Protein AF-D3BP73-F1 (afdb_monomer_lite)

Sequence (116 aa):
MTEQQIYVKAIECDPNYLDSYNSLAATLSRGESITLNSGQVLTKQQLYLESLRLNDKQTFIYRRIGLTLLNNKQTITLPDGQQMSRRQLLQKEENRGRGNRFINKLTYRMDDPSII

Secondary structure (DSSP, 8-state):
--HHHHHHHHHHH-TT-HHHHHHHHHHSPTT-EEE-TTS-EEEHHHHHHHHHHH-TT-HHHHHHHHHHSSSTT-EEE-TTS-EEEHHHHHHHHHHHHHHHHHHTSSSSSS------

Structure (mmCIF, N/CA/C/O backbone):
data_AF-D3BP73-F1
#
_entry.id   AF-D3BP73-F1
#
loop_
_atom_site.group_PDB
_atom_site.id
_atom_site.type_symbol
_atom_site.label_atom_id
_atom_site.label_alt_id
_atom_site.label_comp_id
_atom_site.label_asym_id
_atom_site.label_entity_id
_atom_site.label_seq_id
_atom_site.pdbx_PDB_ins_code
_atom_site.Cartn_x
_atom_site.Cartn_y
_atom_site.Cartn_z
_atom_site.occupancy
_atom_site.B_iso_or_equiv
_atom_site.auth_seq_id
_atom_site.auth_comp_id
_atom_site.auth_asym_id
_atom_site.auth_atom_id
_atom_site.pdbx_PDB_model_num
ATOM 1 N N . MET A 1 1 ? -19.007 13.776 -0.174 1.00 74.69 1 MET A N 1
ATOM 2 C CA . MET A 1 1 ? -18.176 12.640 -0.627 1.00 74.69 1 MET A CA 1
ATOM 3 C C . MET A 1 1 ? -16.762 12.905 -0.142 1.00 74.69 1 MET A C 1
ATOM 5 O O . MET A 1 1 ? -16.305 14.027 -0.320 1.00 74.69 1 MET A O 1
ATOM 9 N N . THR A 1 2 ? -16.125 11.957 0.544 1.00 92.94 2 THR A N 1
ATOM 10 C CA . THR A 1 2 ? -14.739 12.118 1.027 1.00 92.94 2 THR A CA 1
ATOM 11 C C . THR A 1 2 ? -13.737 11.764 -0.075 1.00 92.94 2 THR A C 1
ATOM 13 O O . THR A 1 2 ? -14.081 11.030 -1.000 1.00 92.94 2 THR A O 1
ATOM 16 N N . GLU A 1 3 ? -12.491 12.240 0.020 1.00 92.06 3 GLU A N 1
ATOM 17 C CA . GLU A 1 3 ? -11.428 11.871 -0.934 1.00 92.06 3 GLU A CA 1
ATOM 18 C C . GLU A 1 3 ? -11.237 10.350 -1.019 1.00 92.06 3 GLU A C 1
ATOM 20 O O . GLU A 1 3 ? -11.155 9.785 -2.106 1.00 92.06 3 GLU A O 1
ATOM 25 N N . GLN A 1 4 ? -11.271 9.668 0.128 1.00 93.94 4 GLN A N 1
ATOM 26 C CA . GLN A 1 4 ? -11.220 8.208 0.217 1.00 93.94 4 GLN A CA 1
ATOM 27 C C . GLN A 1 4 ? -12.312 7.537 -0.631 1.00 93.94 4 GLN A C 1
ATOM 29 O O . GLN A 1 4 ? -12.023 6.628 -1.404 1.00 93.94 4 GLN A O 1
ATOM 34 N N . GLN A 1 5 ? -13.559 8.011 -0.537 1.00 93.38 5 GLN A N 1
ATOM 35 C CA . GLN A 1 5 ? -14.684 7.467 -1.307 1.00 93.38 5 GLN A CA 1
ATOM 36 C C . GLN A 1 5 ? -14.527 7.687 -2.818 1.00 93.38 5 GLN A C 1
ATOM 38 O O . GLN A 1 5 ? -14.968 6.844 -3.597 1.00 93.38 5 GLN A O 1
ATOM 43 N N . ILE A 1 6 ? -13.900 8.792 -3.239 1.00 94.19 6 ILE A N 1
ATOM 44 C CA . ILE A 1 6 ? -13.607 9.057 -4.656 1.00 94.19 6 ILE A CA 1
ATOM 45 C C . ILE A 1 6 ? -12.625 8.011 -5.184 1.00 94.19 6 ILE A C 1
ATOM 47 O O . ILE A 1 6 ? -12.886 7.396 -6.215 1.00 94.19 6 ILE A O 1
ATOM 51 N N . TYR A 1 7 ? -11.533 7.758 -4.460 1.00 95.38 7 TYR A N 1
ATOM 52 C CA . TYR A 1 7 ? -10.548 6.766 -4.888 1.00 95.38 7 TYR A CA 1
ATOM 53 C C . TYR A 1 7 ? -11.077 5.331 -4.812 1.00 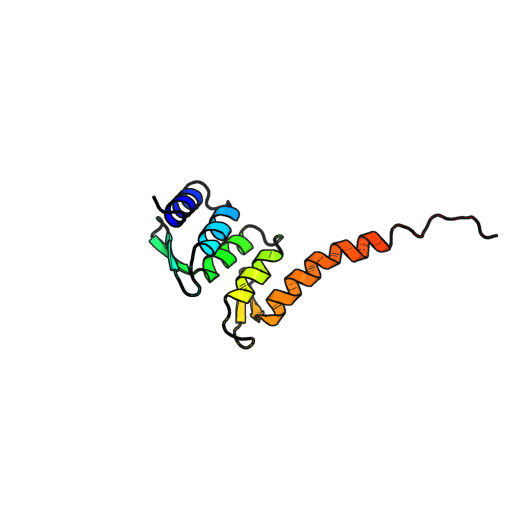95.38 7 TYR A C 1
ATOM 55 O O . TYR A 1 7 ? -10.749 4.536 -5.685 1.00 95.38 7 TYR A O 1
ATOM 63 N N . VAL A 1 8 ? -11.934 4.992 -3.841 1.00 95.00 8 VAL A N 1
ATOM 64 C CA . VAL A 1 8 ? -12.597 3.673 -3.809 1.00 95.00 8 VAL A CA 1
ATOM 65 C C . VAL A 1 8 ? -13.452 3.466 -5.060 1.00 95.00 8 VAL A C 1
ATOM 67 O O . VAL A 1 8 ? -13.319 2.434 -5.710 1.00 95.00 8 VAL A O 1
ATOM 70 N N . LYS A 1 9 ? -14.253 4.462 -5.460 1.00 94.31 9 LYS A N 1
ATOM 71 C CA . LYS A 1 9 ? -15.002 4.402 -6.726 1.00 94.31 9 LYS A CA 1
ATOM 72 C C . LYS A 1 9 ? -14.085 4.321 -7.945 1.00 94.31 9 LYS A C 1
ATOM 74 O O . LYS A 1 9 ? -14.390 3.611 -8.892 1.00 94.31 9 LYS A O 1
ATOM 79 N N . ALA A 1 10 ? -12.954 5.026 -7.930 1.00 93.75 10 ALA A N 1
ATOM 80 C CA . ALA A 1 10 ? -11.986 4.951 -9.019 1.00 93.75 10 ALA A CA 1
ATOM 81 C C . ALA A 1 10 ? -11.388 3.538 -9.163 1.00 93.75 10 ALA A C 1
ATOM 83 O O . ALA A 1 10 ? -11.211 3.081 -10.286 1.00 93.75 10 ALA A O 1
ATOM 84 N N . ILE A 1 11 ? -11.138 2.831 -8.052 1.00 93.75 11 ILE A N 1
ATOM 85 C CA . ILE A 1 11 ? -10.700 1.421 -8.053 1.00 93.75 11 ILE A CA 1
ATOM 86 C C . ILE A 1 11 ? -11.793 0.493 -8.596 1.00 93.75 11 ILE A C 1
ATOM 88 O O . ILE A 1 11 ? -11.483 -0.468 -9.291 1.00 93.75 11 ILE A O 1
ATOM 92 N N . GLU A 1 12 ? -13.068 0.749 -8.296 1.00 93.44 12 GLU A N 1
ATOM 93 C CA . GLU A 1 12 ? -14.163 -0.033 -8.888 1.00 93.44 12 GLU A CA 1
ATOM 94 C C . GLU A 1 12 ? -14.277 0.166 -10.397 1.00 93.44 12 GLU A C 1
ATOM 96 O O . GLU A 1 12 ? -14.522 -0.794 -11.124 1.00 93.44 12 GLU A O 1
ATOM 101 N N . CYS A 1 13 ? -14.127 1.410 -10.859 1.00 93.69 13 CYS A N 1
ATOM 102 C CA . CYS A 1 13 ? -14.190 1.739 -12.277 1.00 93.69 13 CYS A CA 1
ATOM 103 C C . CYS A 1 13 ? -13.005 1.148 -13.050 1.00 93.69 13 CYS A C 1
ATOM 105 O O . CYS A 1 13 ? -13.196 0.627 -14.146 1.00 93.69 13 CYS A O 1
ATOM 107 N N . ASP A 1 14 ? -11.796 1.236 -12.490 1.00 92.31 14 ASP A N 1
ATOM 108 C CA . ASP A 1 14 ? -10.588 0.640 -13.057 1.00 92.31 14 ASP A CA 1
ATOM 109 C C . ASP A 1 14 ? -9.685 0.054 -11.951 1.00 92.31 14 ASP A C 1
ATOM 111 O O . ASP A 1 14 ? -8.872 0.769 -11.349 1.00 92.31 14 ASP A O 1
ATOM 115 N N . PRO A 1 15 ? -9.773 -1.266 -11.696 1.00 89.75 15 PRO A N 1
ATOM 116 C CA . PRO A 1 15 ? -8.964 -1.933 -10.679 1.00 89.75 15 PRO A CA 1
ATOM 117 C C . PRO A 1 15 ? -7.494 -2.097 -11.088 1.00 89.75 15 PRO A C 1
ATOM 119 O O . PRO A 1 15 ? -6.679 -2.523 -10.273 1.00 89.75 15 PRO A O 1
ATOM 122 N N . ASN A 1 16 ? -7.125 -1.772 -12.331 1.00 90.69 16 ASN A N 1
ATOM 123 C CA . ASN A 1 16 ? -5.740 -1.817 -12.798 1.00 90.69 16 ASN A CA 1
ATOM 124 C C . ASN A 1 16 ? -5.061 -0.440 -12.756 1.00 90.69 16 ASN A C 1
ATOM 126 O O . ASN A 1 16 ? -3.874 -0.326 -13.080 1.00 90.69 16 ASN A O 1
ATOM 130 N N . TYR A 1 17 ? -5.772 0.603 -12.317 1.00 90.31 17 TYR A N 1
ATOM 131 C CA . TYR A 1 17 ? -5.215 1.944 -12.217 1.00 90.31 17 TYR A CA 1
ATOM 132 C C . TYR A 1 17 ? -4.430 2.136 -10.913 1.00 90.31 17 TYR A C 1
ATOM 134 O O . TYR A 1 17 ? -4.979 2.409 -9.841 1.00 90.31 17 TYR A O 1
ATOM 142 N N . LEU A 1 18 ? -3.103 2.013 -11.010 1.00 88.69 18 LEU A N 1
ATOM 143 C CA . LEU A 1 18 ? -2.182 2.058 -9.866 1.00 88.69 18 LEU A CA 1
ATOM 144 C C . LEU A 1 18 ? -2.313 3.337 -9.022 1.00 88.69 18 LEU A C 1
ATOM 146 O O . LEU A 1 18 ? -2.104 3.293 -7.804 1.00 88.69 18 LEU A O 1
ATOM 150 N N . ASP A 1 19 ? -2.621 4.472 -9.660 1.00 89.75 19 ASP A N 1
ATOM 151 C CA . ASP A 1 19 ? -2.643 5.779 -9.006 1.00 89.75 19 ASP A CA 1
ATOM 152 C C . ASP A 1 19 ? -3.835 5.905 -8.060 1.00 89.75 19 ASP A C 1
ATOM 154 O O . ASP A 1 19 ? -3.716 6.583 -7.038 1.00 89.75 19 ASP A O 1
ATOM 158 N N . SER A 1 20 ? -4.940 5.193 -8.316 1.00 93.69 20 SER A N 1
ATOM 159 C CA . SER A 1 20 ? -6.061 5.112 -7.374 1.00 93.69 20 SER A CA 1
ATOM 160 C C . SER A 1 20 ? -5.628 4.491 -6.049 1.00 93.69 20 SER A C 1
ATOM 162 O O . SER A 1 20 ? -5.895 5.052 -4.988 1.00 93.69 20 SER A O 1
ATOM 164 N N . TYR A 1 21 ? -4.900 3.371 -6.093 1.00 94.19 21 TYR A N 1
ATOM 165 C CA . TYR A 1 21 ? -4.393 2.695 -4.894 1.00 94.19 21 TYR A CA 1
ATOM 166 C C . TYR A 1 21 ? -3.377 3.553 -4.136 1.00 94.19 21 TYR A C 1
ATOM 168 O O . TYR A 1 21 ? -3.459 3.684 -2.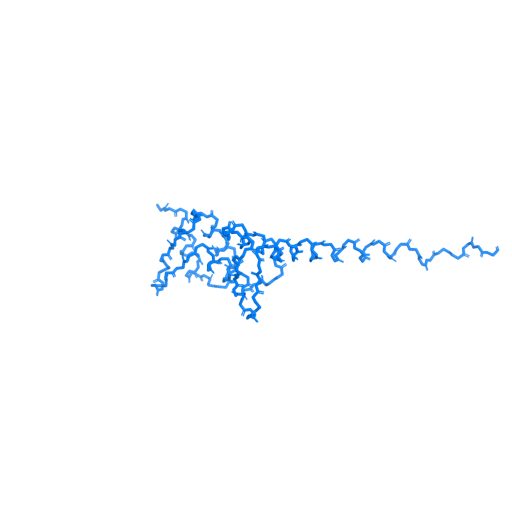913 1.00 94.19 21 TYR A O 1
ATOM 176 N N . ASN A 1 22 ? -2.436 4.170 -4.856 1.00 92.00 22 ASN A N 1
ATOM 177 C CA . ASN A 1 22 ? -1.424 5.050 -4.271 1.00 92.00 22 ASN A CA 1
ATOM 178 C C . ASN A 1 22 ? -2.059 6.286 -3.612 1.00 92.00 22 ASN A C 1
ATOM 180 O O . ASN A 1 22 ? -1.695 6.650 -2.491 1.00 92.00 22 ASN A O 1
ATOM 184 N N . SER A 1 23 ? -3.034 6.904 -4.278 1.00 93.75 23 SER A N 1
ATOM 185 C CA . SER A 1 23 ? -3.719 8.094 -3.770 1.00 93.75 23 SER A CA 1
ATOM 186 C C . SER A 1 23 ? -4.608 7.750 -2.578 1.00 93.75 23 SER A C 1
ATOM 188 O O . SER A 1 23 ? -4.530 8.424 -1.553 1.00 93.75 23 SER A O 1
ATOM 190 N N . LEU A 1 24 ? -5.338 6.630 -2.632 1.00 95.06 24 LEU A N 1
ATOM 191 C CA . LEU A 1 24 ? -6.103 6.119 -1.494 1.00 95.06 24 LEU A CA 1
ATOM 192 C C . LEU A 1 24 ? -5.200 5.870 -0.280 1.00 95.06 24 LEU A C 1
ATOM 194 O O . LEU A 1 24 ? -5.480 6.358 0.813 1.00 95.06 24 LEU A O 1
ATOM 198 N N . ALA A 1 25 ? -4.061 5.203 -0.473 1.00 94.69 25 ALA A N 1
ATOM 199 C CA . ALA A 1 25 ? -3.084 4.971 0.588 1.00 94.69 25 ALA A CA 1
ATOM 200 C C . ALA A 1 25 ? -2.480 6.271 1.147 1.00 94.69 25 ALA A C 1
ATOM 202 O O . ALA A 1 25 ? -2.087 6.325 2.318 1.00 94.69 25 ALA A O 1
ATOM 203 N N . ALA A 1 26 ? -2.358 7.318 0.327 1.00 92.44 26 ALA A N 1
ATOM 204 C CA . ALA A 1 26 ? -1.863 8.619 0.760 1.00 92.44 26 ALA A CA 1
ATOM 205 C C . ALA A 1 26 ? -2.850 9.333 1.697 1.00 92.44 26 ALA A C 1
ATOM 207 O O . ALA A 1 26 ? -2.389 9.992 2.627 1.00 92.44 26 ALA A O 1
ATOM 208 N N . THR A 1 27 ? -4.162 9.137 1.510 1.00 94.56 27 THR A N 1
ATOM 209 C CA . THR A 1 27 ? -5.207 9.716 2.378 1.00 94.56 27 THR A CA 1
ATOM 210 C C . THR A 1 27 ? -5.315 9.054 3.754 1.00 94.56 27 THR A C 1
ATOM 212 O O . THR A 1 27 ? -5.808 9.669 4.694 1.00 94.56 27 THR A O 1
ATOM 215 N N . LEU A 1 28 ? -4.856 7.807 3.892 1.00 94.12 28 LEU A N 1
ATOM 216 C CA . LEU A 1 28 ? -4.948 7.053 5.141 1.00 94.12 28 LEU A CA 1
ATOM 217 C C . LEU A 1 28 ? -3.829 7.419 6.117 1.00 94.12 28 LEU A C 1
ATOM 219 O O . LEU A 1 28 ? -2.670 7.615 5.736 1.00 94.12 28 LEU A O 1
ATOM 223 N N . SER A 1 29 ? -4.141 7.406 7.404 1.00 91.31 29 SER A N 1
ATOM 224 C CA . SER A 1 29 ? -3.164 7.427 8.481 1.00 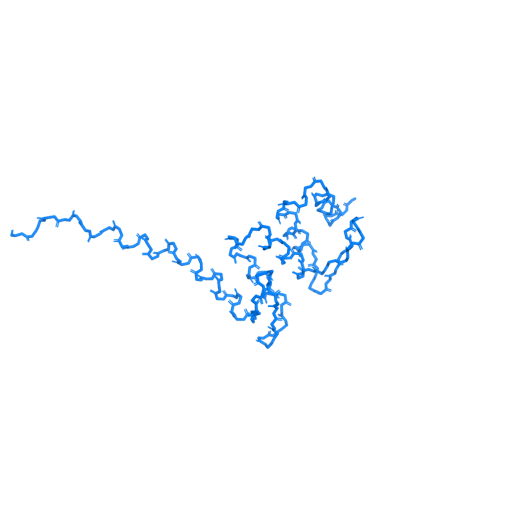91.31 29 SER A CA 1
ATOM 225 C C . SER A 1 29 ? -2.411 6.103 8.564 1.00 91.31 29 SER A C 1
ATOM 227 O O . SER A 1 29 ? -2.753 5.071 7.982 1.00 91.31 29 SER A O 1
ATOM 229 N N . ARG A 1 30 ? -1.290 6.125 9.274 1.00 85.62 30 ARG A N 1
ATOM 230 C CA . ARG A 1 30 ? -0.483 4.926 9.461 1.00 85.62 30 ARG A CA 1
ATOM 231 C C . ARG A 1 30 ? -1.227 3.916 10.339 1.00 85.62 30 ARG A C 1
ATOM 233 O O . ARG A 1 30 ? -1.586 4.241 11.461 1.00 85.62 30 ARG A O 1
ATOM 240 N N . GLY A 1 31 ? -1.375 2.689 9.841 1.00 85.19 31 GLY A N 1
ATOM 241 C CA . GLY A 1 31 ? -2.134 1.630 10.519 1.00 85.19 31 GLY A CA 1
ATOM 242 C C . GLY A 1 31 ? -3.640 1.699 10.265 1.00 85.19 31 GLY A C 1
ATOM 243 O O . GLY A 1 31 ? -4.353 0.794 10.676 1.00 85.19 31 GLY A O 1
ATOM 244 N N . GLU A 1 32 ? -4.112 2.726 9.557 1.00 93.81 32 GLU A N 1
ATOM 245 C CA . GLU A 1 32 ? -5.501 2.811 9.121 1.00 93.81 32 GLU A CA 1
ATOM 246 C C . GLU A 1 32 ? -5.763 1.841 7.959 1.00 93.81 32 GLU A C 1
ATOM 248 O O . GLU A 1 32 ? -4.863 1.472 7.185 1.00 93.81 32 GLU A O 1
ATOM 253 N N . SER A 1 33 ? -7.022 1.434 7.856 1.00 94.06 33 SER A N 1
ATOM 254 C CA . SER A 1 33 ? -7.551 0.541 6.838 1.00 94.06 33 SER A CA 1
ATOM 255 C C . SER A 1 33 ? -8.854 1.080 6.284 1.00 94.06 33 SER A C 1
ATOM 257 O O . SER A 1 33 ? -9.586 1.780 6.978 1.00 94.06 33 SER A O 1
ATOM 259 N N . ILE A 1 34 ? -9.167 0.685 5.061 1.00 95.69 34 ILE A N 1
ATOM 260 C CA . ILE A 1 34 ? -10.392 1.057 4.374 1.00 95.69 34 ILE A CA 1
ATOM 261 C C . ILE A 1 34 ? -11.052 -0.169 3.762 1.00 95.69 34 ILE A C 1
ATOM 263 O O . ILE A 1 34 ? -10.379 -1.088 3.293 1.00 95.69 34 ILE A O 1
ATOM 267 N N . THR A 1 35 ? -12.378 -0.167 3.762 1.00 96.00 35 THR A N 1
ATOM 268 C CA . THR A 1 35 ? -13.184 -1.185 3.095 1.00 96.00 35 THR A CA 1
ATOM 269 C C . THR A 1 35 ? -13.447 -0.739 1.662 1.00 96.00 35 THR A C 1
ATOM 271 O O . THR A 1 35 ? -14.034 0.319 1.438 1.00 96.00 35 THR A O 1
ATOM 274 N N . LEU A 1 36 ? -12.995 -1.530 0.690 1.00 93.56 36 LEU A N 1
ATOM 275 C CA . LEU A 1 36 ? -13.389 -1.381 -0.707 1.00 93.56 36 LEU A CA 1
ATOM 276 C C . LEU A 1 36 ? -14.845 -1.820 -0.882 1.00 93.56 36 LEU A C 1
ATOM 278 O O . LEU A 1 36 ? -15.352 -2.649 -0.129 1.00 93.56 36 LEU A O 1
ATOM 282 N N . ASN A 1 37 ? -15.496 -1.350 -1.938 1.00 91.19 37 ASN A N 1
ATOM 283 C CA . ASN A 1 37 ? -16.874 -1.742 -2.238 1.00 91.19 37 ASN A CA 1
ATOM 284 C C . ASN A 1 37 ? -17.026 -3.232 -2.603 1.00 91.19 37 ASN A C 1
ATOM 286 O O . ASN A 1 37 ? -18.118 -3.782 -2.505 1.00 91.19 37 ASN A O 1
ATOM 290 N N . SER A 1 38 ? -15.925 -3.916 -2.933 1.00 88.50 38 SER A N 1
ATOM 291 C CA . SER A 1 38 ? -15.870 -5.380 -3.051 1.00 88.50 38 SER A CA 1
ATOM 292 C C . SER A 1 38 ? -15.985 -6.118 -1.707 1.00 88.50 38 SER A C 1
ATOM 294 O O . SER A 1 38 ? -15.995 -7.346 -1.683 1.00 88.50 38 SER A O 1
ATOM 296 N N . GLY A 1 39 ? -16.020 -5.395 -0.582 1.00 91.81 39 GLY A N 1
ATOM 297 C CA . GLY A 1 39 ? -16.015 -5.941 0.776 1.00 91.81 39 GLY A CA 1
ATOM 298 C C . GLY A 1 39 ? -14.617 -6.237 1.328 1.00 91.81 39 GLY A C 1
ATOM 299 O O . GLY A 1 39 ? -14.485 -6.607 2.493 1.00 91.81 39 GLY A O 1
ATOM 300 N N . GLN A 1 40 ? -13.559 -6.058 0.531 1.00 93.06 40 GLN A N 1
ATOM 301 C CA . GLN A 1 40 ? -12.184 -6.260 0.988 1.00 93.06 40 GLN A CA 1
ATOM 302 C C . GLN A 1 40 ? -11.738 -5.126 1.910 1.00 93.06 40 GLN A C 1
ATOM 304 O O . GLN A 1 40 ? -11.850 -3.952 1.561 1.00 93.06 40 GLN A O 1
ATOM 309 N N . VAL A 1 41 ? -11.167 -5.477 3.061 1.00 95.31 41 VAL A N 1
ATOM 310 C CA . VAL A 1 41 ? -10.543 -4.514 3.975 1.00 95.31 41 VAL A CA 1
ATOM 311 C C . VAL A 1 41 ? -9.050 -4.464 3.688 1.00 95.31 41 VAL A C 1
ATOM 313 O O . VAL A 1 41 ? -8.347 -5.459 3.860 1.00 95.31 41 VAL A O 1
ATOM 316 N N . LEU A 1 42 ? -8.565 -3.299 3.261 1.00 94.75 42 LEU A N 1
ATOM 317 C CA . LEU A 1 42 ? -7.160 -3.072 2.944 1.00 94.75 42 LEU A CA 1
ATOM 318 C C . LEU A 1 42 ? -6.557 -2.029 3.877 1.00 94.75 42 LEU A C 1
ATOM 320 O O . LEU A 1 42 ? -7.069 -0.924 4.040 1.00 94.75 42 LEU A O 1
ATOM 324 N N . THR A 1 43 ? -5.419 -2.364 4.465 1.00 95.12 43 THR A N 1
ATOM 325 C CA . THR A 1 43 ? -4.575 -1.416 5.197 1.00 95.12 43 THR A CA 1
ATOM 326 C C . THR A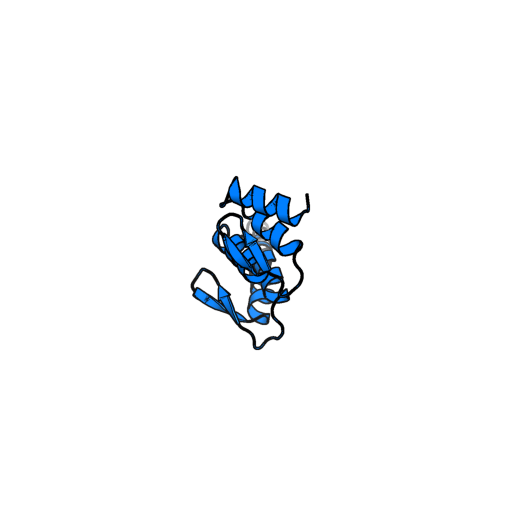 1 43 ? -3.846 -0.473 4.239 1.00 95.12 43 THR A C 1
ATOM 328 O O . THR A 1 43 ? -3.589 -0.809 3.079 1.00 95.12 43 THR A O 1
ATOM 331 N N . LYS A 1 44 ? -3.385 0.676 4.751 1.00 94.12 44 LYS A N 1
ATOM 332 C CA . LYS A 1 44 ? -2.476 1.581 4.021 1.00 94.12 44 LYS A CA 1
ATOM 333 C C . LYS A 1 44 ? -1.288 0.852 3.379 1.00 94.12 44 LYS A C 1
ATOM 335 O O . LYS A 1 44 ? -0.846 1.220 2.295 1.00 94.12 44 LYS A O 1
ATOM 340 N N . GLN A 1 45 ? -0.757 -0.170 4.050 1.00 92.69 45 GLN A N 1
ATOM 341 C CA . GLN A 1 45 ? 0.357 -0.970 3.540 1.00 92.69 45 GLN A CA 1
ATOM 342 C C . GLN A 1 45 ? -0.054 -1.835 2.352 1.00 92.69 45 GLN A C 1
ATOM 344 O O . GLN A 1 45 ? 0.632 -1.828 1.334 1.00 92.69 45 GLN A O 1
ATOM 349 N N . GLN A 1 46 ? -1.177 -2.541 2.468 1.00 93.19 46 GLN A N 1
ATOM 350 C CA . GLN A 1 46 ? -1.688 -3.404 1.405 1.00 93.19 46 GLN A CA 1
ATOM 351 C C . GLN A 1 46 ? -2.043 -2.612 0.144 1.00 93.19 46 GLN A C 1
ATOM 353 O O . GLN A 1 46 ? -1.744 -3.068 -0.951 1.00 93.19 46 GLN A O 1
ATOM 358 N N . LEU A 1 47 ? -2.565 -1.390 0.275 1.00 94.44 47 LEU A N 1
ATOM 359 C CA . LEU A 1 47 ? -2.819 -0.524 -0.881 1.00 94.44 47 LEU A CA 1
ATOM 360 C C . LEU A 1 47 ? -1.537 -0.176 -1.657 1.00 94.44 47 LEU A C 1
ATOM 362 O O . LEU A 1 47 ? -1.527 -0.210 -2.886 1.00 94.44 47 LEU A O 1
ATOM 366 N N . TYR A 1 48 ? -0.428 0.110 -0.964 1.00 93.19 48 TYR A N 1
ATOM 367 C CA . TYR A 1 48 ? 0.856 0.315 -1.641 1.00 93.19 48 TYR A CA 1
ATOM 368 C C . TYR A 1 48 ? 1.397 -0.970 -2.281 1.00 93.19 48 TYR A C 1
ATOM 370 O O . TYR A 1 48 ? 2.031 -0.895 -3.332 1.00 93.19 48 TYR A O 1
ATOM 378 N N . LEU A 1 49 ? 1.151 -2.138 -1.678 1.00 91.75 49 LEU A N 1
ATOM 379 C CA . LEU A 1 49 ? 1.534 -3.427 -2.262 1.00 91.75 49 LEU A CA 1
ATOM 380 C C . LEU A 1 49 ? 0.735 -3.742 -3.532 1.00 91.75 49 LEU A C 1
ATOM 382 O O . LEU A 1 49 ? 1.332 -4.191 -4.504 1.00 91.75 49 LEU A O 1
ATOM 386 N N . GLU A 1 50 ? -0.568 -3.455 -3.562 1.00 91.94 50 GLU A N 1
ATOM 387 C CA . GLU A 1 50 ? -1.387 -3.600 -4.774 1.00 91.94 50 GLU A CA 1
ATOM 388 C C . GLU A 1 50 ? -0.905 -2.675 -5.893 1.00 91.94 50 GLU A C 1
ATOM 390 O O . GLU A 1 50 ? -0.711 -3.114 -7.024 1.00 91.94 50 GLU A O 1
ATOM 395 N N . SER A 1 51 ? -0.605 -1.413 -5.570 1.00 90.81 51 SER A N 1
ATOM 396 C CA . SER A 1 51 ? -0.024 -0.473 -6.537 1.00 90.81 51 SER A CA 1
ATOM 397 C C . SER A 1 51 ? 1.303 -0.998 -7.114 1.00 90.81 51 SER A C 1
ATOM 399 O O . SER A 1 51 ? 1.517 -0.959 -8.326 1.00 90.81 51 SER A O 1
ATOM 401 N N . LEU A 1 52 ? 2.162 -1.583 -6.267 1.00 89.25 52 LEU A N 1
ATOM 402 C CA . LEU A 1 52 ? 3.412 -2.216 -6.698 1.00 89.25 52 LEU A CA 1
ATOM 403 C C . LEU A 1 52 ? 3.181 -3.468 -7.559 1.00 89.25 52 LEU A C 1
ATOM 405 O O . LEU A 1 52 ? 3.942 -3.708 -8.493 1.00 89.25 52 LEU A O 1
ATOM 409 N N . ARG A 1 53 ? 2.150 -4.265 -7.251 1.00 89.56 53 ARG A N 1
ATOM 410 C CA . ARG A 1 53 ? 1.772 -5.462 -8.019 1.00 89.56 53 ARG A CA 1
ATOM 411 C C . ARG A 1 53 ? 1.342 -5.097 -9.440 1.00 89.56 53 ARG A C 1
ATOM 413 O O . ARG A 1 53 ? 1.656 -5.835 -10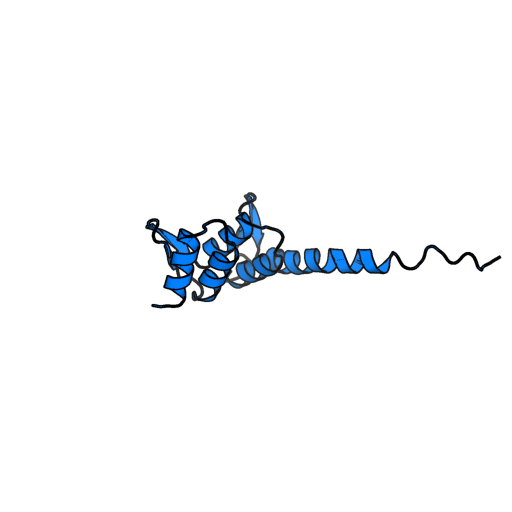.368 1.00 89.56 53 ARG A O 1
ATOM 420 N N . LEU A 1 54 ? 0.639 -3.975 -9.603 1.00 88.25 54 LEU A N 1
ATOM 421 C CA . LEU A 1 54 ? 0.190 -3.473 -10.905 1.00 88.25 54 LEU A CA 1
ATOM 422 C C . LEU A 1 54 ? 1.346 -2.908 -11.741 1.00 88.25 54 LEU A C 1
ATOM 424 O O . LEU A 1 54 ? 1.393 -3.123 -12.950 1.00 88.25 54 LEU A O 1
ATOM 428 N N . ASN A 1 55 ? 2.284 -2.189 -11.117 1.00 82.69 55 ASN A N 1
ATOM 429 C CA . ASN A 1 55 ? 3.453 -1.654 -11.809 1.00 82.69 55 ASN A CA 1
ATOM 430 C C . ASN A 1 55 ? 4.659 -1.528 -10.871 1.00 82.69 55 ASN A C 1
ATOM 432 O O . ASN A 1 55 ? 4.786 -0.578 -10.094 1.00 82.69 55 ASN A O 1
ATOM 436 N N . ASP A 1 56 ? 5.607 -2.449 -11.013 1.00 70.69 56 ASP A N 1
ATOM 437 C CA . ASP A 1 56 ? 6.796 -2.496 -10.167 1.00 70.69 56 ASP A CA 1
ATOM 438 C C . ASP A 1 56 ? 7.815 -1.389 -10.498 1.00 70.69 56 ASP A C 1
ATOM 440 O O . ASP A 1 56 ? 8.746 -1.150 -9.726 1.00 70.69 56 ASP A O 1
ATOM 444 N N . LYS A 1 57 ? 7.666 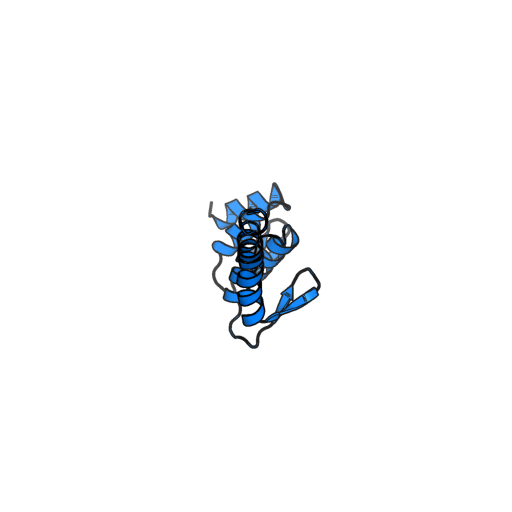-0.687 -11.632 1.00 74.19 57 LYS A N 1
ATOM 445 C CA . LYS A 1 57 ? 8.642 0.311 -12.105 1.00 74.19 57 LYS A CA 1
ATOM 446 C C . LYS A 1 57 ? 8.692 1.560 -11.228 1.00 74.19 57 LYS A C 1
ATOM 448 O O . LYS A 1 57 ? 9.678 2.297 -11.273 1.00 74.19 57 LYS A O 1
ATOM 453 N N . GLN A 1 58 ? 7.664 1.804 -10.419 1.00 73.50 58 GLN A N 1
ATOM 454 C CA . GLN A 1 58 ? 7.578 2.996 -9.585 1.00 73.50 58 GLN A CA 1
ATOM 455 C C . GLN A 1 58 ? 8.405 2.854 -8.305 1.00 73.50 58 GLN A C 1
ATOM 457 O O . GLN A 1 58 ? 7.954 2.392 -7.257 1.00 73.50 58 GLN A O 1
ATOM 462 N N . THR A 1 59 ? 9.651 3.312 -8.385 1.00 75.00 59 THR A N 1
ATOM 463 C CA . THR A 1 59 ? 10.642 3.232 -7.304 1.00 75.00 59 THR A CA 1
ATOM 464 C C . THR A 1 59 ? 10.191 3.904 -6.007 1.00 75.00 59 THR A C 1
ATOM 466 O O . THR A 1 59 ? 10.507 3.419 -4.920 1.00 75.00 59 THR A O 1
ATOM 469 N N . PHE A 1 60 ? 9.405 4.981 -6.097 1.00 83.19 60 PHE A N 1
ATOM 470 C CA . PHE A 1 60 ? 8.931 5.718 -4.928 1.00 83.19 60 PHE A CA 1
ATOM 471 C C . PHE A 1 60 ? 7.939 4.919 -4.063 1.00 83.19 60 PHE A C 1
ATOM 473 O O . PHE A 1 60 ? 7.808 5.216 -2.871 1.00 83.19 60 PHE A O 1
ATOM 480 N N . ILE A 1 61 ? 7.268 3.893 -4.608 1.00 86.94 61 ILE A N 1
ATOM 481 C CA . ILE A 1 61 ? 6.345 3.042 -3.840 1.00 86.94 61 ILE A CA 1
ATOM 482 C C . ILE A 1 61 ? 7.111 2.286 -2.749 1.00 86.94 61 ILE A C 1
ATOM 484 O O . ILE A 1 61 ? 6.654 2.236 -1.607 1.00 86.94 61 ILE A O 1
ATOM 488 N N . TYR A 1 62 ? 8.324 1.797 -3.035 1.00 88.50 62 TYR A N 1
ATOM 489 C CA . TYR A 1 62 ? 9.169 1.143 -2.027 1.00 88.50 62 TYR A CA 1
ATOM 490 C C . TYR A 1 62 ? 9.460 2.063 -0.840 1.00 88.50 62 TYR A C 1
ATOM 492 O O . TYR A 1 62 ? 9.370 1.637 0.314 1.00 88.50 62 TYR A O 1
ATOM 500 N N . ARG A 1 63 ? 9.730 3.349 -1.102 1.00 87.81 63 ARG A N 1
ATOM 501 C CA . ARG A 1 63 ? 9.896 4.349 -0.044 1.00 87.81 63 ARG A CA 1
ATOM 502 C C . ARG A 1 63 ? 8.611 4.521 0.765 1.00 87.81 63 ARG A C 1
ATOM 504 O O . ARG A 1 63 ? 8.679 4.531 1.992 1.00 87.81 63 ARG A O 1
ATOM 511 N N . ARG A 1 64 ? 7.445 4.619 0.115 1.00 89.81 64 ARG A N 1
ATOM 512 C CA . ARG A 1 64 ? 6.150 4.746 0.809 1.00 89.81 64 ARG A CA 1
ATOM 513 C C . ARG A 1 64 ? 5.862 3.537 1.699 1.00 89.81 64 ARG A C 1
ATOM 515 O O . ARG A 1 64 ? 5.533 3.737 2.865 1.00 89.81 64 ARG A O 1
ATOM 522 N N . ILE A 1 65 ? 6.095 2.314 1.214 1.00 90.50 65 ILE A N 1
ATOM 523 C CA . ILE A 1 65 ? 5.995 1.085 2.017 1.00 90.50 65 ILE A CA 1
ATOM 524 C C . ILE A 1 65 ? 6.977 1.137 3.194 1.00 90.50 65 ILE A C 1
ATOM 526 O O . ILE A 1 65 ? 6.570 0.955 4.338 1.00 90.50 65 ILE A O 1
ATOM 530 N N . GLY A 1 66 ? 8.252 1.460 2.968 1.00 89.88 66 GLY A N 1
ATOM 531 C CA . GLY A 1 66 ? 9.254 1.515 4.039 1.00 89.88 66 GLY A CA 1
ATOM 532 C C . GLY A 1 66 ? 8.910 2.519 5.147 1.00 89.88 66 GLY A C 1
ATOM 533 O O . GLY A 1 66 ? 9.153 2.249 6.324 1.00 89.88 66 GLY A O 1
ATOM 534 N N . LEU A 1 67 ? 8.279 3.645 4.798 1.00 88.25 67 LEU A N 1
ATOM 535 C CA . LEU A 1 67 ? 7.830 4.652 5.764 1.00 88.25 67 LEU A CA 1
ATOM 536 C C . LEU A 1 67 ? 6.672 4.175 6.652 1.00 88.25 67 LEU A C 1
ATOM 538 O O . LEU A 1 67 ? 6.505 4.699 7.753 1.00 88.25 67 LEU A O 1
ATOM 542 N N . THR A 1 68 ? 5.905 3.168 6.230 1.00 88.31 68 THR A N 1
ATOM 543 C CA . THR A 1 68 ? 4.842 2.594 7.069 1.00 88.31 68 THR A CA 1
ATOM 544 C C . THR A 1 68 ? 5.390 1.719 8.206 1.00 88.31 68 THR A C 1
ATOM 546 O O . THR A 1 68 ? 4.812 1.710 9.297 1.00 88.31 68 THR A O 1
ATOM 549 N N . LEU A 1 69 ? 6.530 1.045 8.000 1.00 87.56 69 LEU A N 1
ATOM 550 C CA . LEU A 1 69 ? 7.142 0.119 8.965 1.00 87.56 69 LEU A CA 1
ATOM 551 C C . LEU A 1 69 ? 7.659 0.857 10.213 1.00 87.56 69 LEU A C 1
ATOM 553 O O . LEU A 1 69 ? 8.257 1.923 10.107 1.00 87.56 69 LEU A O 1
ATOM 557 N N . LEU A 1 70 ? 7.432 0.316 11.412 1.00 80.88 70 LEU A N 1
ATOM 558 C CA . LEU A 1 70 ? 7.787 0.921 12.712 1.00 80.88 70 LEU A CA 1
ATOM 559 C C . LEU A 1 70 ? 9.271 0.966 13.005 1.00 80.88 70 LEU A C 1
ATOM 561 O O . LEU A 1 70 ? 9.746 1.933 13.594 1.00 80.88 70 LEU A O 1
ATOM 565 N N . ASN A 1 71 ? 10.002 -0.051 12.587 1.00 80.56 71 ASN A N 1
ATOM 566 C CA . ASN A 1 71 ? 11.415 -0.160 12.882 1.00 80.56 71 ASN A CA 1
ATOM 567 C C . ASN A 1 71 ? 12.122 -0.967 11.791 1.00 80.56 71 ASN A C 1
ATOM 569 O O . ASN A 1 71 ? 11.493 -1.564 10.919 1.00 80.56 71 ASN A O 1
ATOM 573 N N . ASN A 1 72 ? 13.450 -0.996 11.859 1.00 75.88 72 ASN A N 1
ATOM 574 C CA . ASN A 1 72 ? 14.279 -1.726 10.900 1.00 75.88 72 ASN A CA 1
ATOM 575 C C . ASN A 1 72 ? 14.228 -3.253 11.073 1.00 75.88 72 ASN A C 1
ATOM 577 O O . ASN A 1 72 ? 14.796 -3.956 10.243 1.00 75.88 72 ASN A O 1
ATOM 581 N N . LYS A 1 73 ? 13.575 -3.759 12.130 1.00 79.31 73 LYS A N 1
ATOM 582 C CA . LYS A 1 73 ? 13.388 -5.197 12.369 1.00 79.31 73 LYS A CA 1
ATOM 583 C C . LYS A 1 73 ? 12.149 -5.744 11.660 1.00 79.31 73 LYS A C 1
ATOM 585 O O . LYS A 1 73 ? 12.090 -6.940 11.410 1.00 79.31 73 LYS A O 1
ATOM 590 N N . GLN A 1 74 ? 11.174 -4.892 11.338 1.00 83.81 74 GLN A N 1
ATOM 591 C CA . GLN A 1 74 ? 10.003 -5.303 10.576 1.00 83.81 74 GLN A CA 1
ATOM 592 C C . GLN A 1 74 ? 10.363 -5.537 9.109 1.00 83.81 74 GLN A C 1
ATOM 594 O O . GLN A 1 74 ? 11.006 -4.701 8.459 1.00 83.81 74 GLN A O 1
ATOM 599 N N . THR A 1 75 ? 9.904 -6.675 8.604 1.00 88.62 75 THR A N 1
ATOM 600 C CA . THR A 1 75 ? 9.923 -7.042 7.193 1.00 88.62 75 THR A CA 1
ATOM 601 C C . THR A 1 75 ? 8.507 -7.033 6.640 1.00 88.62 75 THR A C 1
ATOM 603 O O . THR A 1 75 ? 7.527 -7.143 7.376 1.00 88.62 75 THR A O 1
ATOM 606 N N . ILE A 1 76 ? 8.404 -6.873 5.327 1.00 90.25 76 ILE A N 1
ATOM 607 C CA . ILE A 1 76 ? 7.163 -7.050 4.584 1.00 90.25 76 ILE A CA 1
ATOM 608 C C . ILE A 1 76 ? 7.425 -7.980 3.409 1.00 90.25 76 ILE A C 1
ATOM 610 O O . ILE A 1 76 ? 8.492 -7.913 2.792 1.00 90.25 76 ILE A O 1
ATOM 614 N N . THR A 1 77 ? 6.457 -8.839 3.113 1.00 92.62 77 THR A N 1
ATOM 615 C CA . THR A 1 77 ? 6.472 -9.676 1.915 1.00 92.62 77 THR A CA 1
ATOM 616 C C . THR A 1 77 ? 5.920 -8.860 0.756 1.00 92.62 77 THR A C 1
ATOM 618 O O . THR A 1 77 ? 4.787 -8.381 0.803 1.00 92.62 77 THR A O 1
ATOM 621 N N . LEU A 1 78 ? 6.749 -8.649 -0.260 1.00 89.12 78 LEU A N 1
ATOM 622 C CA . LEU A 1 78 ? 6.357 -8.014 -1.510 1.00 89.12 78 LEU A CA 1
ATOM 623 C C . LEU A 1 78 ? 5.502 -8.973 -2.366 1.00 89.12 78 LEU A C 1
ATOM 625 O O . LEU A 1 78 ? 5.512 -10.181 -2.120 1.00 89.12 78 LEU A O 1
ATOM 629 N N . PRO A 1 79 ? 4.789 -8.474 -3.395 1.00 85.94 79 PRO A N 1
ATOM 630 C CA . PRO A 1 79 ? 3.970 -9.319 -4.272 1.00 85.94 79 PRO A CA 1
ATOM 631 C C . PRO A 1 79 ? 4.768 -10.385 -5.043 1.00 85.94 79 PRO A C 1
ATOM 633 O O . PRO A 1 79 ? 4.203 -11.388 -5.460 1.00 85.94 79 PRO A O 1
ATOM 636 N N . ASP A 1 80 ? 6.078 -10.187 -5.209 1.00 84.12 80 ASP A N 1
ATOM 637 C CA . ASP A 1 80 ? 7.015 -11.149 -5.807 1.00 84.12 80 ASP A CA 1
ATOM 638 C C . ASP A 1 80 ? 7.480 -12.243 -4.818 1.00 84.12 80 ASP A C 1
ATOM 640 O O . ASP A 1 80 ? 8.313 -13.081 -5.159 1.00 84.12 80 ASP A O 1
ATOM 644 N N . GLY A 1 81 ? 6.969 -12.235 -3.581 1.00 87.00 81 GLY A N 1
ATOM 645 C CA . GLY A 1 81 ? 7.362 -13.143 -2.503 1.00 87.00 81 GLY A CA 1
ATOM 646 C C . GLY A 1 81 ? 8.639 -12.728 -1.764 1.00 87.00 81 GLY A C 1
ATOM 647 O O . GLY A 1 81 ? 8.994 -13.348 -0.759 1.00 87.00 81 GLY A O 1
ATOM 648 N N . GLN A 1 82 ? 9.329 -11.668 -2.198 1.00 89.38 82 GLN A N 1
ATOM 649 C CA . GLN A 1 82 ? 10.545 -11.192 -1.548 1.00 89.38 82 GLN A CA 1
ATOM 650 C C . GLN A 1 82 ? 10.215 -10.543 -0.199 1.00 89.38 82 GLN A C 1
ATOM 652 O O . GLN A 1 82 ? 9.449 -9.582 -0.121 1.00 89.38 82 GLN A O 1
ATOM 657 N N . GLN A 1 83 ? 10.855 -11.003 0.878 1.00 91.50 83 GLN A N 1
ATOM 658 C CA . GLN A 1 83 ? 10.816 -10.293 2.156 1.00 91.50 83 GLN A CA 1
ATOM 659 C C . GLN A 1 83 ? 11.842 -9.162 2.186 1.00 91.50 83 GLN A C 1
ATOM 661 O O . GLN A 1 83 ? 13.030 -9.374 1.940 1.00 91.50 83 GLN A O 1
ATOM 666 N N . MET A 1 84 ? 11.385 -7.959 2.525 1.00 89.88 84 MET A N 1
ATOM 667 C CA . MET A 1 84 ? 12.217 -6.760 2.565 1.00 89.88 84 MET A CA 1
ATOM 668 C C . MET A 1 84 ? 12.043 -6.014 3.885 1.00 89.88 84 MET A C 1
ATOM 670 O O . MET A 1 84 ? 10.929 -5.726 4.318 1.00 89.88 84 MET A O 1
ATOM 674 N N . SER A 1 85 ? 13.161 -5.660 4.516 1.00 91.69 85 SER A N 1
ATOM 675 C CA . SER A 1 85 ? 13.198 -4.756 5.669 1.00 91.69 85 SER A CA 1
ATOM 676 C C . SER A 1 85 ? 13.011 -3.298 5.248 1.00 91.69 85 SER A C 1
ATOM 678 O O . SER A 1 85 ? 13.290 -2.919 4.106 1.00 91.69 85 SER A O 1
ATOM 680 N N . ARG A 1 86 ? 12.648 -2.435 6.207 1.00 89.19 86 ARG A N 1
ATOM 681 C CA . ARG A 1 86 ? 12.586 -0.974 6.006 1.00 89.19 86 ARG A CA 1
ATOM 682 C C . ARG A 1 86 ? 13.839 -0.413 5.327 1.00 89.19 86 ARG A C 1
ATOM 684 O O . ARG A 1 86 ? 13.725 0.368 4.387 1.00 89.19 86 ARG A O 1
ATOM 691 N N . ARG A 1 87 ? 15.033 -0.826 5.768 1.00 86.94 87 ARG A N 1
ATOM 692 C CA . ARG A 1 87 ? 16.304 -0.365 5.185 1.00 86.94 87 ARG A CA 1
ATOM 693 C C . ARG A 1 87 ? 16.445 -0.788 3.723 1.00 86.94 87 ARG A C 1
ATOM 695 O O . ARG A 1 87 ? 16.829 0.028 2.893 1.00 86.94 87 ARG A O 1
ATOM 702 N N . GLN A 1 88 ? 16.125 -2.042 3.409 1.00 89.12 88 GLN A N 1
ATOM 703 C CA . GLN A 1 88 ? 16.230 -2.558 2.042 1.00 89.12 88 GLN A CA 1
ATOM 704 C C . GLN A 1 88 ? 15.230 -1.875 1.100 1.00 89.12 88 GLN A C 1
ATOM 706 O O . GLN A 1 88 ? 15.583 -1.570 -0.035 1.00 89.12 88 GLN A O 1
ATOM 711 N N . LEU A 1 89 ? 14.012 -1.577 1.569 1.00 88.94 89 LEU A N 1
ATOM 712 C CA . LEU A 1 89 ? 13.010 -0.835 0.795 1.00 88.94 89 LEU A CA 1
ATOM 713 C C . LEU A 1 89 ? 13.489 0.578 0.435 1.00 88.94 89 LEU A C 1
ATOM 715 O O . LEU A 1 89 ? 13.371 0.989 -0.716 1.00 88.94 89 LEU A O 1
ATOM 719 N N . LEU A 1 90 ? 14.078 1.296 1.397 1.00 85.62 90 LEU A N 1
ATOM 720 C CA . LEU A 1 90 ? 14.616 2.642 1.167 1.00 85.62 90 LEU A CA 1
ATOM 721 C C . LEU A 1 90 ? 15.829 2.629 0.219 1.00 85.62 90 LEU A C 1
ATOM 723 O O . LEU A 1 90 ? 15.948 3.502 -0.630 1.00 85.62 90 LEU A O 1
ATOM 727 N N . GLN A 1 91 ? 16.692 1.612 0.296 1.00 83.56 91 GLN A N 1
ATOM 728 C CA . GLN A 1 91 ? 17.844 1.477 -0.609 1.00 83.56 91 GLN A CA 1
ATOM 729 C C . GLN A 1 91 ? 17.455 1.067 -2.040 1.00 83.56 91 GLN A C 1
ATOM 731 O O . GLN A 1 91 ? 18.108 1.477 -3.000 1.00 83.56 91 GLN A O 1
ATOM 736 N N . LYS A 1 92 ? 16.398 0.257 -2.211 1.00 80.88 92 LYS A N 1
ATOM 737 C CA . LYS A 1 92 ? 15.924 -0.195 -3.535 1.00 80.88 92 LYS A CA 1
ATOM 738 C C . LYS A 1 92 ? 15.432 0.980 -4.389 1.00 80.88 92 LYS A C 1
ATOM 740 O O . LYS A 1 92 ? 15.646 0.974 -5.601 1.00 80.88 92 LYS A O 1
ATOM 745 N N . GLU A 1 93 ? 14.850 1.999 -3.752 1.00 71.56 93 GLU A N 1
ATOM 746 C CA . GLU A 1 93 ? 14.465 3.263 -4.394 1.00 71.56 93 GLU A CA 1
ATOM 747 C C . GLU A 1 93 ? 15.688 4.011 -4.950 1.00 71.56 93 GLU A C 1
ATOM 749 O O . GLU A 1 93 ? 15.737 4.303 -6.148 1.00 71.56 93 GLU A O 1
ATOM 754 N N . GLU A 1 94 ? 16.721 4.211 -4.125 1.00 66.00 94 GLU A N 1
ATOM 755 C CA . GLU A 1 94 ? 17.953 4.893 -4.541 1.00 66.00 94 GLU A CA 1
ATOM 756 C C . GLU A 1 94 ? 18.680 4.173 -5.686 1.00 66.00 94 GLU A C 1
ATOM 758 O O . GLU A 1 94 ? 19.182 4.814 -6.613 1.00 66.00 94 GLU A O 1
ATOM 763 N N . ASN A 1 95 ? 18.744 2.841 -5.648 1.00 62.59 95 ASN A N 1
ATOM 764 C CA . ASN A 1 95 ? 19.511 2.066 -6.624 1.00 62.59 95 ASN A CA 1
ATOM 765 C C . ASN A 1 95 ? 18.842 2.029 -8.003 1.00 62.59 95 ASN A C 1
ATOM 767 O O . ASN A 1 95 ? 19.528 2.194 -9.014 1.00 62.59 95 ASN A O 1
ATOM 771 N N . ARG A 1 96 ? 17.509 1.892 -8.070 1.00 62.00 96 ARG A N 1
ATOM 772 C CA . ARG A 1 96 ? 16.790 1.961 -9.354 1.00 62.00 96 ARG A CA 1
ATOM 773 C C . ARG A 1 96 ? 16.824 3.379 -9.952 1.00 62.00 96 ARG A C 1
ATOM 775 O O . ARG A 1 96 ? 16.923 3.509 -11.167 1.00 62.00 96 ARG A O 1
ATOM 782 N N . GLY A 1 97 ? 16.844 4.435 -9.129 1.00 55.62 97 GLY A N 1
ATOM 783 C CA . GLY A 1 97 ? 17.012 5.822 -9.597 1.00 55.62 97 GLY A CA 1
ATOM 784 C C . GLY A 1 97 ? 18.442 6.183 -10.039 1.00 55.62 97 GLY A C 1
ATOM 785 O O . GLY A 1 97 ? 18.631 7.049 -10.895 1.00 55.62 97 GLY A O 1
ATOM 786 N N . ARG A 1 98 ? 19.470 5.522 -9.484 1.00 53.88 98 ARG A N 1
ATOM 787 C CA . ARG A 1 98 ? 20.883 5.714 -9.870 1.00 53.88 98 ARG A CA 1
ATOM 788 C C . ARG A 1 98 ? 21.306 4.889 -11.087 1.00 53.88 98 ARG A C 1
ATOM 790 O O . ARG A 1 98 ? 22.222 5.324 -11.783 1.00 53.88 98 ARG A O 1
ATOM 797 N N . GLY A 1 99 ? 20.626 3.782 -11.397 1.00 50.22 99 GLY A N 1
ATOM 798 C CA . GLY A 1 99 ? 20.881 2.975 -12.601 1.00 50.22 99 GLY A CA 1
ATOM 799 C C . GLY A 1 99 ? 20.878 3.790 -13.904 1.00 50.22 99 GLY A C 1
ATOM 800 O O . GLY A 1 99 ? 21.710 3.544 -14.769 1.00 50.22 99 GLY A O 1
ATOM 801 N N . ASN A 1 100 ? 20.061 4.850 -13.984 1.00 47.28 100 ASN A N 1
ATOM 802 C CA . ASN A 1 100 ? 20.017 5.768 -15.133 1.00 47.28 100 ASN A CA 1
ATOM 803 C C . ASN A 1 100 ? 21.062 6.902 -15.104 1.00 47.28 100 ASN A C 1
ATOM 805 O O . ASN A 1 100 ? 21.259 7.580 -16.110 1.00 47.28 100 ASN A O 1
ATOM 809 N N . ARG A 1 101 ? 21.754 7.131 -13.979 1.00 46.31 101 ARG A N 1
ATOM 810 C CA . ARG A 1 101 ? 22.802 8.164 -13.861 1.00 46.31 101 ARG A CA 1
ATOM 811 C C . ARG A 1 101 ? 24.206 7.649 -14.180 1.00 46.31 101 ARG A C 1
ATOM 813 O O . ARG A 1 101 ? 25.062 8.453 -14.534 1.00 46.31 101 ARG A O 1
ATOM 820 N N . PHE A 1 102 ? 24.443 6.340 -14.086 1.00 43.94 102 PHE A N 1
ATOM 821 C CA . PHE A 1 102 ? 25.733 5.741 -14.448 1.00 43.94 102 PHE A CA 1
ATOM 822 C C . PHE A 1 102 ? 25.835 5.399 -15.940 1.00 43.94 102 PHE A C 1
ATOM 824 O O . PHE A 1 102 ? 26.899 5.591 -16.522 1.00 43.94 102 PHE A O 1
ATOM 831 N N . ILE A 1 103 ? 24.732 5.008 -16.589 1.00 48.72 103 ILE A N 1
ATOM 832 C CA . ILE A 1 103 ? 24.713 4.769 -18.044 1.00 48.72 103 ILE A CA 1
ATOM 833 C C . ILE A 1 103 ? 24.842 6.055 -18.878 1.00 48.72 103 ILE A C 1
ATOM 835 O O . ILE A 1 103 ? 25.422 6.004 -19.952 1.00 48.72 103 ILE A O 1
ATOM 839 N N . ASN A 1 104 ? 24.425 7.221 -18.366 1.00 40.94 104 ASN A N 1
ATOM 840 C CA . ASN A 1 104 ? 24.590 8.506 -19.069 1.00 40.94 104 ASN A CA 1
ATOM 841 C C . ASN A 1 104 ? 25.955 9.189 -18.858 1.00 40.94 104 ASN A C 1
ATOM 843 O O . ASN A 1 104 ? 26.199 10.243 -19.440 1.00 40.94 104 ASN A O 1
ATOM 847 N N . LYS A 1 105 ? 26.853 8.631 -18.031 1.00 41.44 105 LYS A N 1
ATOM 848 C CA . LYS A 1 105 ? 28.200 9.197 -17.815 1.00 41.44 105 LYS A CA 1
ATOM 849 C C . LYS A 1 105 ? 29.304 8.457 -18.584 1.00 41.44 105 LYS A C 1
ATOM 851 O O . LYS A 1 105 ? 30.431 8.939 -18.622 1.00 41.44 105 LYS A O 1
ATOM 856 N N . LEU A 1 106 ? 28.988 7.314 -19.198 1.00 43.41 106 LEU A N 1
ATOM 857 C CA . LEU A 1 106 ? 29.943 6.487 -19.949 1.00 43.41 106 LEU A CA 1
ATOM 858 C C . LEU A 1 106 ? 29.787 6.588 -21.477 1.00 43.41 106 LEU A C 1
ATOM 860 O O . LEU A 1 106 ? 30.643 6.092 -22.197 1.00 43.41 106 LEU A O 1
ATOM 864 N N . THR A 1 107 ? 28.764 7.279 -21.984 1.00 45.56 107 THR A N 1
ATOM 865 C CA . THR A 1 107 ? 28.509 7.465 -23.427 1.00 45.56 107 THR A CA 1
ATOM 866 C C . THR A 1 107 ? 29.137 8.725 -24.042 1.00 45.56 107 THR A C 1
ATOM 868 O O . THR A 1 107 ? 28.897 9.002 -25.208 1.00 45.56 107 THR A O 1
ATOM 871 N N . TYR A 1 108 ? 29.973 9.474 -23.310 1.00 47.47 108 TYR A N 1
ATOM 872 C CA . TYR A 1 108 ? 30.607 10.720 -23.792 1.00 47.47 108 TYR A CA 1
ATOM 873 C C . TYR A 1 108 ? 32.146 10.671 -23.875 1.00 47.47 108 TYR A C 1
ATOM 875 O O . TYR A 1 108 ? 32.801 11.706 -23.765 1.00 47.47 108 TYR A O 1
ATOM 883 N N . ARG A 1 109 ? 32.766 9.490 -24.021 1.00 48.28 109 ARG A N 1
ATOM 884 C CA . ARG A 1 109 ? 34.240 9.390 -24.095 1.00 48.28 109 ARG A CA 1
ATOM 885 C C . ARG A 1 109 ? 34.772 8.220 -24.937 1.00 48.28 109 ARG A C 1
ATOM 887 O O . ARG A 1 109 ? 35.654 7.503 -24.482 1.00 48.28 109 ARG A O 1
ATOM 894 N N . MET A 1 110 ? 34.245 8.014 -26.143 1.00 47.62 110 MET A N 1
ATOM 895 C CA . MET A 1 110 ? 34.775 6.990 -27.063 1.00 47.62 110 MET A CA 1
ATOM 896 C C . MET A 1 110 ? 34.874 7.437 -28.534 1.00 47.62 110 MET A C 1
ATOM 898 O O . MET A 1 110 ? 35.015 6.575 -29.381 1.00 47.62 110 MET A O 1
ATOM 902 N N . ASP A 1 111 ? 34.865 8.739 -28.855 1.00 47.59 111 ASP A N 1
ATOM 903 C CA . ASP A 1 111 ? 35.067 9.213 -30.241 1.00 47.59 111 ASP A CA 1
ATOM 904 C C . ASP A 1 111 ? 35.843 10.548 -30.297 1.00 47.59 111 ASP A C 1
ATOM 906 O O . ASP A 1 111 ? 35.349 11.546 -30.815 1.00 47.59 111 ASP A O 1
ATOM 910 N N . ASP A 1 112 ? 37.063 10.601 -29.749 1.00 44.06 112 ASP A N 1
ATOM 911 C CA . ASP A 1 112 ? 38.027 11.653 -30.123 1.00 44.06 112 ASP A CA 1
ATOM 912 C C . ASP A 1 112 ? 39.294 10.997 -30.703 1.00 44.06 112 ASP A C 1
ATOM 914 O O . ASP A 1 112 ? 40.127 10.499 -29.941 1.00 44.06 112 ASP A O 1
ATOM 918 N N . PRO A 1 113 ? 39.433 10.926 -32.041 1.00 50.03 113 PRO A N 1
ATOM 919 C CA . PRO A 1 113 ? 40.591 10.336 -32.708 1.00 50.03 113 PRO A CA 1
ATOM 920 C C . PRO A 1 113 ? 41.801 11.284 -32.827 1.00 50.03 113 PRO A C 1
ATOM 922 O O . PRO A 1 113 ? 42.679 11.048 -33.653 1.00 50.03 113 PRO A O 1
ATOM 925 N N . SER A 1 114 ? 41.896 12.338 -32.013 1.00 45.78 114 SER A N 1
ATOM 926 C CA . SER A 1 114 ? 42.932 13.373 -32.160 1.00 45.78 114 SER A CA 1
ATOM 927 C C . SER A 1 114 ? 44.095 13.241 -31.167 1.00 45.78 114 SER A C 1
ATOM 929 O O . SER A 1 114 ? 44.462 14.226 -30.535 1.00 45.78 114 SER A O 1
ATOM 931 N N . ILE A 1 115 ? 44.687 12.050 -31.001 1.00 47.22 115 ILE A N 1
ATOM 932 C CA . ILE A 1 115 ? 46.039 11.907 -30.418 1.00 47.22 115 ILE A CA 1
ATOM 933 C C . ILE A 1 115 ? 46.799 10.790 -31.156 1.00 47.22 115 ILE A C 1
ATOM 935 O O . ILE A 1 115 ? 46.816 9.637 -30.725 1.00 47.22 115 ILE A O 1
ATOM 939 N N . ILE A 1 116 ? 47.425 11.163 -32.274 1.00 42.66 116 ILE A N 1
ATOM 940 C CA . ILE A 1 116 ? 48.715 10.634 -32.747 1.00 42.66 116 ILE A CA 1
ATOM 941 C C . ILE A 1 116 ? 49.618 11.851 -32.929 1.00 42.66 116 ILE A C 1
ATOM 943 O O . ILE A 1 116 ? 49.114 12.851 -33.490 1.00 42.66 116 ILE A O 1
#

Organism: Heterostelium pallidum (strain ATCC 26659 / Pp 5 / PN500) (NCBI:txid670386)

pLDDT: mean 81.23, std 17.08, range [40.94, 96.0]

Foldseek 3Di:
DDPLVVLLVVCVVPVLPLVSLVSNLVPDDQQDWDQRPVRDIGHSLRSLLSSCVSPVLPLCSLQVNLVSDPDQPDWDQHPVRDTDGSVRSVVSSVVSVCVVVVVVVPVPPDDDPPDD

Radius of gyration: 19.19 Å; chains: 1; bounding box: 67×26×46 Å